Protein AF-A0A2V6HME2-F1 (afdb_monomer_lite)

Structure (mmCIF, N/CA/C/O backbone):
data_AF-A0A2V6HME2-F1
#
_entry.id   AF-A0A2V6HME2-F1
#
loop_
_atom_site.group_PDB
_atom_site.id
_atom_site.type_symbol
_atom_site.label_atom_id
_atom_site.label_alt_id
_atom_site.label_comp_id
_atom_site.label_asym_id
_atom_site.label_entity_id
_atom_site.label_seq_id
_atom_site.pdbx_PDB_ins_code
_atom_site.Cartn_x
_atom_site.Cartn_y
_atom_site.Cartn_z
_atom_site.occupancy
_atom_site.B_iso_or_equiv
_atom_site.auth_seq_id
_atom_site.auth_comp_id
_atom_site.auth_asym_id
_atom_site.auth_atom_id
_atom_site.pdbx_PDB_model_num
ATOM 1 N N . PRO A 1 1 ? 6.233 -0.455 -21.868 1.00 52.75 1 PRO A N 1
ATOM 2 C CA . PRO A 1 1 ? 6.694 -1.018 -20.577 1.00 52.75 1 PRO A CA 1
ATOM 3 C C . PRO A 1 1 ? 7.824 -2.044 -20.798 1.00 52.75 1 PRO A C 1
ATOM 5 O O . PRO A 1 1 ? 7.578 -3.233 -20.943 1.00 52.75 1 PRO A O 1
ATOM 8 N N . GLU A 1 2 ? 9.076 -1.591 -20.899 1.00 57.78 2 GLU A N 1
ATOM 9 C CA . GLU A 1 2 ? 10.267 -2.470 -20.994 1.00 57.78 2 GLU A CA 1
ATOM 10 C C . GLU A 1 2 ? 11.274 -2.218 -19.863 1.00 57.78 2 GLU A C 1
ATOM 12 O O . GLU A 1 2 ? 12.260 -2.935 -19.742 1.00 57.78 2 GLU A O 1
ATOM 17 N N . ARG A 1 3 ? 11.031 -1.198 -19.029 1.00 67.44 3 ARG A N 1
ATOM 18 C CA . ARG A 1 3 ? 12.003 -0.684 -18.055 1.00 67.44 3 ARG A CA 1
ATOM 19 C C . ARG A 1 3 ? 11.762 -1.136 -16.614 1.00 67.44 3 ARG A C 1
ATOM 21 O O . ARG A 1 3 ? 12.655 -0.955 -15.797 1.00 67.44 3 ARG A O 1
ATOM 28 N N . THR A 1 4 ? 10.601 -1.711 -16.302 1.00 73.94 4 THR A N 1
ATOM 29 C CA . THR A 1 4 ? 10.244 -2.172 -14.951 1.00 73.94 4 THR A CA 1
ATOM 30 C C . THR A 1 4 ? 9.554 -3.537 -15.023 1.00 73.94 4 THR A C 1
ATOM 32 O O . THR A 1 4 ? 9.046 -3.933 -16.077 1.00 73.94 4 THR A O 1
ATOM 35 N N . LEU A 1 5 ? 9.556 -4.260 -13.899 1.00 80.00 5 LEU A N 1
ATOM 36 C CA . LEU A 1 5 ? 8.754 -5.479 -13.705 1.00 80.00 5 LEU A CA 1
ATOM 37 C C . LEU A 1 5 ? 7.329 -5.159 -13.201 1.00 80.00 5 LEU A C 1
ATOM 39 O O . LEU A 1 5 ? 6.545 -6.063 -12.931 1.00 80.00 5 LEU A O 1
ATOM 43 N N . GLU A 1 6 ? 7.004 -3.874 -13.065 1.00 78.69 6 GLU A N 1
ATOM 44 C CA . GLU A 1 6 ? 5.705 -3.334 -12.662 1.00 78.69 6 GLU A CA 1
ATOM 45 C C . GLU A 1 6 ? 4.822 -3.153 -13.896 1.00 78.69 6 GLU A C 1
ATOM 47 O O . GLU A 1 6 ? 4.725 -2.055 -14.440 1.00 78.69 6 GLU A O 1
ATOM 52 N N . ASP A 1 7 ? 4.233 -4.234 -14.399 1.00 78.81 7 ASP A N 1
ATOM 53 C CA . ASP A 1 7 ? 3.434 -4.144 -15.627 1.00 78.81 7 ASP A CA 1
ATOM 54 C C . ASP A 1 7 ? 2.011 -3.639 -15.334 1.00 78.81 7 ASP A C 1
ATOM 56 O O . ASP A 1 7 ? 1.489 -2.770 -16.029 1.00 78.81 7 ASP A O 1
ATOM 60 N N . VAL A 1 8 ? 1.403 -4.139 -14.252 1.00 83.06 8 VAL A N 1
ATOM 61 C CA . VAL A 1 8 ? 0.114 -3.665 -13.730 1.00 83.06 8 VAL A CA 1
ATOM 62 C C . VAL A 1 8 ? 0.239 -3.417 -12.231 1.00 83.06 8 VAL A C 1
ATOM 64 O O . VAL A 1 8 ? 0.668 -4.309 -11.501 1.00 83.06 8 VAL A O 1
ATOM 67 N N . VAL A 1 9 ? -0.169 -2.238 -11.759 1.00 89.31 9 VAL A N 1
ATOM 68 C CA . VAL A 1 9 ? -0.251 -1.910 -10.329 1.00 89.31 9 VAL A CA 1
ATOM 69 C C . VAL A 1 9 ? -1.720 -1.834 -9.926 1.00 89.31 9 VAL A C 1
ATOM 71 O O . VAL A 1 9 ? -2.487 -1.068 -10.503 1.00 89.31 9 VAL A O 1
ATOM 74 N N . TYR A 1 10 ? -2.116 -2.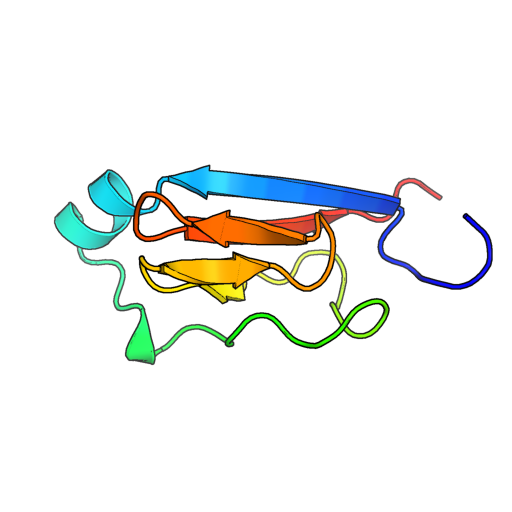649 -8.949 1.00 92.31 10 TYR A N 1
ATOM 75 C CA . TYR A 1 10 ? -3.447 -2.591 -8.349 1.00 92.31 10 TYR A CA 1
ATOM 76 C C . TYR A 1 10 ? -3.397 -1.825 -7.038 1.00 92.31 10 TYR A C 1
ATOM 78 O O . TYR A 1 10 ? -2.527 -2.094 -6.216 1.00 92.31 10 TYR A O 1
ATOM 86 N N . GLU A 1 11 ? -4.382 -0.960 -6.824 1.00 94.94 11 GLU A N 1
ATOM 87 C CA . GLU A 1 11 ? -4.644 -0.265 -5.565 1.00 94.94 11 GLU A CA 1
ATOM 88 C C . GLU A 1 11 ? -5.983 -0.734 -4.994 1.00 94.94 11 GLU A C 1
ATOM 90 O O . GLU A 1 11 ? -6.986 -0.798 -5.709 1.00 94.94 11 GLU A O 1
ATOM 95 N N . LEU A 1 12 ? -6.009 -1.077 -3.706 1.00 95.56 12 LEU A N 1
ATOM 96 C CA . LEU A 1 12 ? -7.216 -1.531 -3.018 1.00 95.56 12 LEU A CA 1
ATOM 97 C C . LEU A 1 12 ? -7.402 -0.784 -1.699 1.00 95.56 12 LEU A C 1
ATOM 99 O O . LEU A 1 12 ? -6.454 -0.644 -0.925 1.00 95.56 12 LEU A O 1
ATOM 103 N N . ASP A 1 13 ? -8.640 -0.377 -1.409 1.00 96.81 13 ASP A N 1
ATOM 104 C CA . ASP A 1 13 ? -9.006 0.193 -0.109 1.00 96.81 13 ASP A CA 1
ATOM 105 C C . ASP A 1 13 ? -8.742 -0.822 1.013 1.00 96.81 13 ASP A C 1
ATOM 107 O O . ASP A 1 13 ? -9.320 -1.912 1.064 1.00 96.81 13 ASP A O 1
ATOM 111 N N . ALA A 1 14 ? -7.855 -0.448 1.930 1.00 97.81 14 ALA A N 1
ATOM 112 C CA . ALA A 1 14 ? -7.419 -1.280 3.038 1.00 97.81 14 ALA A CA 1
ATOM 113 C C . ALA A 1 14 ? -8.294 -1.115 4.288 1.00 97.81 14 ALA A C 1
ATOM 115 O O . ALA A 1 14 ? -8.073 -1.820 5.274 1.00 97.81 14 ALA A O 1
ATOM 116 N N . SER A 1 15 ? -9.284 -0.214 4.277 1.00 97.69 15 SER A N 1
ATOM 117 C CA . SER A 1 15 ? -10.095 0.122 5.457 1.00 97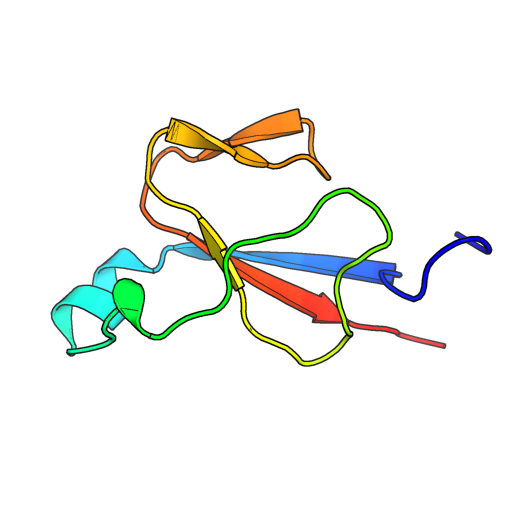.69 15 SER A CA 1
ATOM 118 C C . SER A 1 15 ? -10.732 -1.113 6.101 1.00 97.69 15 SER A C 1
ATOM 120 O O . SER A 1 15 ? -10.621 -1.313 7.312 1.00 97.69 15 SER A O 1
ATOM 122 N N . GLY A 1 16 ? -11.339 -1.988 5.292 1.00 97.62 16 GLY A N 1
ATOM 123 C CA . GLY A 1 16 ? -11.948 -3.230 5.778 1.00 97.62 16 GLY A CA 1
ATOM 124 C C . GLY A 1 16 ? -10.930 -4.236 6.327 1.00 97.62 16 GLY A C 1
ATOM 125 O O . GLY A 1 16 ? -11.200 -4.900 7.325 1.00 97.62 16 GLY A O 1
ATOM 126 N N . LEU A 1 17 ? -9.740 -4.320 5.726 1.00 97.19 17 LEU A N 1
ATOM 127 C CA . LEU A 1 17 ? -8.677 -5.222 6.180 1.00 97.19 17 LEU A CA 1
ATOM 128 C C . LEU A 1 17 ? -8.071 -4.754 7.504 1.00 97.19 17 LEU A C 1
ATOM 130 O O . LEU A 1 17 ? -7.832 -5.569 8.392 1.00 97.19 17 LEU A O 1
ATOM 134 N N . ILE A 1 18 ? -7.871 -3.444 7.661 1.00 97.88 18 ILE A N 1
ATOM 135 C CA . ILE A 1 18 ? -7.410 -2.840 8.917 1.00 97.88 18 ILE A CA 1
ATOM 136 C C . ILE A 1 18 ? -8.442 -3.079 10.019 1.00 97.88 18 ILE A C 1
ATOM 138 O O . ILE A 1 18 ? -8.083 -3.516 11.110 1.00 97.88 18 ILE A O 1
ATOM 142 N N . ALA A 1 19 ? -9.730 -2.876 9.725 1.00 98.00 19 ALA A N 1
ATOM 143 C CA . ALA A 1 19 ? -10.805 -3.187 10.666 1.00 98.00 19 ALA A CA 1
ATOM 144 C C . ALA A 1 19 ? -10.833 -4.677 11.066 1.00 98.00 19 ALA A C 1
ATOM 146 O O . ALA A 1 19 ? -11.218 -5.003 12.187 1.00 98.00 19 ALA A O 1
ATOM 147 N N . ALA A 1 20 ? -10.383 -5.570 10.179 1.00 97.88 20 ALA A N 1
ATOM 148 C CA . ALA A 1 20 ? -10.244 -7.003 10.433 1.00 97.88 20 ALA A CA 1
ATOM 149 C C . ALA A 1 20 ? -8.912 -7.405 11.106 1.00 97.88 20 ALA A C 1
ATOM 151 O O . ALA A 1 20 ? -8.688 -8.592 11.342 1.00 97.88 20 ALA A O 1
ATOM 152 N N . GLY A 1 21 ? -8.036 -6.449 11.437 1.00 97.25 21 GLY A N 1
ATOM 153 C CA . GLY A 1 21 ? -6.798 -6.690 12.187 1.00 97.25 21 GLY A CA 1
ATOM 154 C C . GLY A 1 21 ? -5.509 -6.705 11.362 1.00 97.25 21 GLY A C 1
ATOM 155 O O . GLY A 1 21 ? -4.460 -7.067 11.897 1.00 97.25 21 GLY A O 1
ATOM 156 N N . LEU A 1 22 ? -5.543 -6.308 10.085 1.00 96.19 22 LEU A N 1
ATOM 157 C CA . LEU A 1 22 ? -4.315 -5.989 9.353 1.00 96.19 22 LEU A CA 1
ATOM 158 C C . LEU A 1 22 ? -3.601 -4.824 10.051 1.00 96.19 22 LEU A C 1
ATOM 160 O O . LEU A 1 22 ? -4.202 -3.778 10.277 1.00 96.19 22 LEU A O 1
ATOM 164 N N . ASP A 1 23 ? -2.314 -4.993 10.347 1.00 96.62 23 ASP A N 1
ATOM 165 C CA . ASP A 1 23 ? -1.469 -3.958 10.946 1.00 96.62 23 ASP A CA 1
ATOM 166 C C . ASP A 1 23 ? -0.584 -3.301 9.868 1.00 96.62 23 ASP A C 1
ATOM 168 O O . ASP A 1 23 ? 0.400 -3.914 9.431 1.00 96.62 23 ASP A O 1
ATOM 172 N N . PRO A 1 24 ? -0.885 -2.057 9.440 1.00 95.12 24 PRO A N 1
ATOM 173 C CA . PRO A 1 24 ? -0.122 -1.371 8.399 1.00 95.12 24 PRO 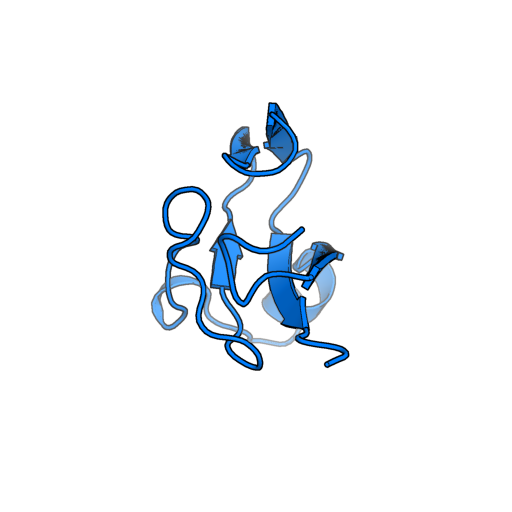A CA 1
ATOM 174 C C . PRO A 1 24 ? 1.343 -1.127 8.759 1.00 95.12 24 PRO A C 1
ATOM 176 O O . PRO A 1 24 ? 2.184 -1.026 7.868 1.00 95.12 24 PRO A O 1
ATOM 179 N N . THR A 1 25 ? 1.676 -1.057 10.052 1.00 95.38 25 THR A N 1
ATOM 180 C CA . THR A 1 25 ? 3.056 -0.806 10.503 1.00 95.38 25 THR A CA 1
ATOM 181 C C . THR A 1 25 ? 3.986 -1.983 10.212 1.00 95.38 25 THR A C 1
ATOM 183 O O . THR A 1 25 ? 5.205 -1.826 10.167 1.00 95.38 25 THR A O 1
ATOM 186 N N . ARG A 1 26 ? 3.410 -3.165 9.964 1.00 96.38 26 ARG A N 1
ATOM 187 C CA . ARG A 1 26 ? 4.129 -4.392 9.601 1.00 96.38 26 ARG A CA 1
ATOM 188 C C . ARG A 1 26 ? 4.239 -4.595 8.092 1.00 96.38 26 ARG A C 1
ATOM 190 O O . ARG A 1 26 ? 4.863 -5.563 7.656 1.00 96.38 26 ARG A O 1
ATOM 197 N N . MET A 1 27 ? 3.630 -3.717 7.298 1.00 96.81 27 MET A N 1
ATOM 198 C CA . MET A 1 27 ? 3.677 -3.770 5.841 1.00 96.81 27 MET A CA 1
ATOM 199 C C . MET A 1 27 ? 4.827 -2.928 5.291 1.00 96.81 27 MET A C 1
ATOM 201 O O . MET A 1 27 ? 5.255 -1.939 5.888 1.00 96.81 27 MET A O 1
ATOM 205 N N . LYS A 1 28 ? 5.315 -3.304 4.107 1.00 96.81 28 LYS A N 1
ATOM 206 C CA . LYS A 1 28 ? 6.276 -2.478 3.372 1.00 96.81 28 LYS A CA 1
ATOM 207 C C . LYS A 1 28 ? 5.582 -1.208 2.888 1.00 96.81 28 LYS A C 1
ATOM 209 O O . LYS A 1 28 ? 4.454 -1.277 2.415 1.00 96.81 28 LYS A O 1
ATOM 214 N N . GLN A 1 29 ? 6.254 -0.068 2.977 1.00 95.00 29 GLN A N 1
ATOM 215 C CA . GLN A 1 29 ? 5.762 1.167 2.363 1.00 95.00 29 GLN A CA 1
ATOM 216 C C . GLN A 1 29 ? 5.990 1.116 0.856 1.00 95.00 29 GLN A C 1
ATOM 218 O O . GLN A 1 29 ? 6.984 0.531 0.415 1.00 95.00 29 GLN A O 1
ATOM 223 N N . LEU A 1 30 ? 5.074 1.699 0.084 1.00 94.25 30 LEU A N 1
ATOM 224 C CA . LEU A 1 30 ? 5.220 1.749 -1.366 1.00 94.25 30 LEU A CA 1
ATOM 225 C C . LEU A 1 30 ? 6.510 2.505 -1.749 1.00 94.25 30 LEU A C 1
ATOM 227 O O . LEU A 1 30 ? 6.699 3.628 -1.275 1.00 94.25 30 LEU A O 1
ATOM 231 N N . PRO A 1 31 ? 7.412 1.896 -2.541 1.00 93.94 31 PRO A N 1
ATOM 232 C CA . PRO A 1 31 ? 8.637 2.546 -2.979 1.00 93.94 31 PRO A CA 1
ATOM 233 C C . PRO A 1 31 ? 8.371 3.474 -4.176 1.00 93.94 31 PRO A C 1
ATOM 235 O O . PRO A 1 31 ? 7.245 3.595 -4.650 1.00 93.94 31 PRO A O 1
ATOM 238 N N . GLU A 1 32 ? 9.423 4.126 -4.664 1.00 91.62 32 GLU A N 1
ATOM 239 C CA . GLU A 1 32 ? 9.379 4.929 -5.890 1.00 91.62 32 GLU A CA 1
ATOM 240 C C . GLU A 1 32 ? 9.106 4.069 -7.139 1.00 91.62 32 GLU A C 1
ATOM 242 O O . GLU A 1 32 ? 9.348 2.858 -7.141 1.00 91.62 32 GLU A O 1
ATOM 247 N N . LEU A 1 33 ? 8.681 4.725 -8.225 1.00 88.12 33 LEU A N 1
ATOM 248 C CA . LEU A 1 33 ? 8.411 4.101 -9.523 1.00 88.12 33 LEU A CA 1
ATOM 249 C C . LEU A 1 33 ? 9.565 3.196 -9.991 1.00 88.12 33 LEU A C 1
ATOM 251 O O . LEU A 1 33 ? 10.722 3.623 -10.080 1.00 88.12 33 LEU A O 1
ATOM 255 N N . GLY A 1 34 ? 9.237 1.958 -10.361 1.00 88.69 34 GLY A N 1
ATOM 256 C CA . GLY A 1 34 ? 10.180 0.962 -10.866 1.00 88.69 34 GLY A CA 1
ATOM 257 C C . GLY A 1 34 ? 10.929 0.170 -9.794 1.00 88.69 34 GLY A C 1
ATOM 258 O O . GLY A 1 34 ? 11.841 -0.585 -10.143 1.00 88.69 34 GLY A O 1
ATOM 259 N N . GLN A 1 35 ? 10.587 0.336 -8.514 1.00 91.81 35 GLN A N 1
ATOM 260 C CA . GLN A 1 35 ? 11.237 -0.336 -7.383 1.00 91.81 35 GLN A CA 1
ATOM 261 C C . GLN A 1 35 ? 10.327 -1.316 -6.627 1.00 91.81 35 GLN A C 1
ATOM 263 O O . GLN A 1 35 ? 10.779 -1.986 -5.689 1.00 91.81 35 GLN A O 1
ATOM 268 N N . MET A 1 36 ? 9.056 -1.442 -7.005 1.00 93.25 36 MET A N 1
ATOM 269 C CA . MET A 1 36 ? 8.185 -2.488 -6.492 1.00 93.25 36 MET A CA 1
ATOM 270 C C . MET A 1 36 ? 8.680 -3.860 -6.955 1.00 93.25 36 MET A C 1
ATOM 272 O O . MET A 1 36 ? 9.123 -4.081 -8.082 1.00 93.25 36 MET A O 1
ATOM 276 N N . THR A 1 37 ? 8.557 -4.828 -6.055 1.00 93.81 37 THR A N 1
ATOM 277 C CA . THR A 1 37 ? 8.740 -6.243 -6.366 1.00 93.81 37 THR A CA 1
ATOM 278 C C . THR A 1 37 ? 7.375 -6.843 -6.706 1.00 93.81 37 THR A C 1
ATOM 280 O O . THR A 1 37 ? 6.474 -6.771 -5.864 1.00 93.81 37 THR A O 1
ATOM 283 N N . PRO A 1 38 ? 7.191 -7.459 -7.887 1.00 92.44 38 PRO A N 1
ATOM 284 C CA . PRO A 1 38 ? 5.933 -8.114 -8.223 1.00 92.44 38 PRO A CA 1
ATOM 285 C C . PRO A 1 38 ? 5.527 -9.165 -7.186 1.00 92.44 38 PRO A C 1
ATOM 287 O O . PRO A 1 38 ? 6.372 -9.895 -6.665 1.00 92.44 38 PRO A O 1
ATOM 290 N N . GLY A 1 39 ? 4.234 -9.241 -6.874 1.00 94.12 39 GLY A N 1
ATOM 291 C CA . GLY A 1 39 ? 3.703 -10.173 -5.872 1.00 94.12 39 GLY A CA 1
ATOM 292 C C . GLY A 1 39 ? 3.817 -9.701 -4.415 1.00 94.12 39 GLY A C 1
ATOM 293 O O . GLY A 1 39 ? 3.266 -10.342 -3.521 1.00 94.12 39 GLY A O 1
ATOM 294 N N . VAL A 1 40 ? 4.516 -8.594 -4.149 1.00 95.94 40 VAL A N 1
ATOM 295 C CA . VAL A 1 40 ? 4.654 -8.031 -2.800 1.00 95.94 40 VAL A CA 1
ATOM 296 C C . VAL A 1 40 ? 3.571 -6.990 -2.547 1.00 95.94 40 VAL A C 1
ATOM 298 O O . VAL A 1 40 ? 3.346 -6.102 -3.365 1.00 95.94 40 VAL A O 1
ATOM 301 N N . TRP A 1 41 ? 2.936 -7.091 -1.380 1.00 97.00 41 TRP A N 1
ATOM 302 C CA . TRP A 1 41 ? 1.990 -6.097 -0.889 1.00 97.00 41 TRP A CA 1
ATOM 303 C C . TRP A 1 41 ? 2.707 -4.929 -0.218 1.00 97.00 41 TRP A C 1
ATOM 305 O O . TRP A 1 41 ? 3.558 -5.119 0.659 1.00 97.00 41 TRP A O 1
ATOM 315 N N . TYR A 1 42 ? 2.295 -3.727 -0.596 1.00 97.19 42 TYR A N 1
ATOM 316 C CA . TYR A 1 42 ? 2.752 -2.463 -0.042 1.00 97.19 42 TYR A CA 1
ATOM 317 C C . TYR A 1 42 ? 1.580 -1.694 0.559 1.00 97.19 42 TYR A C 1
ATOM 319 O O . TYR A 1 42 ? 0.438 -1.901 0.161 1.00 97.19 42 TYR A O 1
ATOM 327 N N . PHE A 1 43 ? 1.859 -0.816 1.514 1.00 97.69 43 PHE A N 1
ATOM 328 C CA . PHE A 1 43 ? 0.880 0.058 2.143 1.00 97.69 43 PHE A CA 1
ATOM 329 C C . PHE A 1 43 ? 1.126 1.519 1.762 1.00 97.69 43 PHE A C 1
ATOM 331 O O . PHE A 1 43 ? 2.276 1.959 1.663 1.00 97.69 43 PHE A O 1
ATOM 338 N N . LEU A 1 44 ? 0.029 2.255 1.601 1.00 97.25 44 LEU A N 1
ATOM 339 C CA . LEU A 1 44 ? -0.018 3.703 1.490 1.00 97.25 44 LEU A CA 1
ATOM 340 C C . LEU A 1 44 ? -1.014 4.251 2.507 1.00 97.25 44 LEU A C 1
ATOM 342 O O . LEU A 1 44 ? -2.177 3.837 2.564 1.00 97.25 44 LEU A O 1
ATOM 346 N N . ALA A 1 45 ? -0.571 5.224 3.295 1.00 96.50 45 ALA A N 1
ATOM 347 C CA . ALA A 1 45 ? -1.455 5.922 4.214 1.00 96.50 45 ALA A CA 1
ATOM 348 C C . ALA A 1 45 ? -2.420 6.852 3.461 1.00 96.50 45 ALA A C 1
ATOM 350 O O . ALA A 1 45 ? -2.146 7.324 2.357 1.00 96.50 45 ALA A O 1
ATOM 351 N N . LYS A 1 46 ? -3.543 7.192 4.101 1.00 96.19 46 LYS A N 1
ATOM 352 C CA . LYS A 1 46 ? -4.431 8.251 3.608 1.00 96.19 46 LYS A CA 1
ATOM 353 C C . LYS A 1 46 ? -3.636 9.545 3.389 1.00 96.19 46 LYS A C 1
ATOM 355 O O . LYS A 1 46 ? -2.909 9.983 4.277 1.00 96.19 46 LYS A O 1
ATOM 360 N N . GLY A 1 47 ? -3.833 10.178 2.236 1.00 96.00 47 GLY A N 1
ATOM 361 C CA . GLY A 1 47 ? -3.166 11.419 1.845 1.00 96.00 47 GLY A CA 1
ATOM 362 C C . GLY A 1 47 ? -1.744 11.240 1.312 1.00 96.00 47 GLY A C 1
ATOM 363 O O . GLY A 1 47 ? -1.179 12.210 0.813 1.00 96.00 47 GLY A O 1
ATOM 364 N N . GLN A 1 48 ? -1.172 10.034 1.373 1.00 95.50 48 GLN A N 1
ATOM 365 C CA . GLN A 1 48 ? 0.106 9.745 0.730 1.00 95.50 48 GLN A CA 1
ATOM 366 C C . GLN A 1 48 ? -0.054 9.827 -0.791 1.00 95.50 48 GLN A C 1
ATOM 368 O O . GLN A 1 48 ? -1.055 9.359 -1.335 1.00 95.50 48 GLN A O 1
ATOM 373 N N . LEU A 1 49 ? 0.914 10.448 -1.464 1.00 94.44 49 LEU A N 1
ATOM 374 C CA . LEU A 1 49 ? 0.993 10.465 -2.922 1.00 94.44 49 LEU A CA 1
ATOM 375 C C . LEU A 1 49 ? 1.447 9.085 -3.407 1.00 94.44 49 LEU A C 1
ATOM 377 O O . LEU A 1 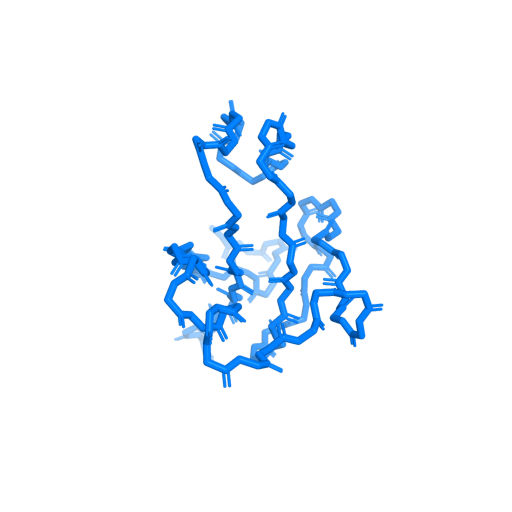49 ? 2.455 8.579 -2.913 1.00 94.44 49 LEU A O 1
ATOM 381 N N . ASP A 1 50 ? 0.735 8.504 -4.367 1.00 91.12 50 ASP A N 1
ATOM 382 C CA . ASP A 1 50 ? 1.248 7.364 -5.118 1.00 91.12 50 ASP A CA 1
ATOM 383 C C . ASP A 1 50 ? 2.234 7.857 -6.198 1.00 91.12 50 ASP A C 1
ATOM 385 O O . ASP A 1 50 ? 1.830 8.603 -7.100 1.00 91.12 50 ASP A O 1
ATOM 389 N N . PRO A 1 51 ? 3.524 7.470 -6.132 1.00 89.19 51 PRO A N 1
ATOM 390 C CA . PRO A 1 51 ? 4.521 7.851 -7.125 1.00 89.19 51 PRO A CA 1
ATOM 391 C C . PRO A 1 51 ? 4.299 7.214 -8.510 1.00 89.19 51 PRO A C 1
ATOM 393 O O . PRO A 1 51 ? 4.964 7.631 -9.458 1.00 89.19 51 PRO A O 1
ATOM 396 N N . HIS A 1 52 ? 3.381 6.250 -8.663 1.00 88.06 52 HIS A N 1
ATOM 397 C CA . HIS A 1 52 ? 3.130 5.554 -9.934 1.00 88.06 52 HIS A CA 1
ATOM 398 C C . HIS A 1 52 ? 2.007 6.215 -10.749 1.00 88.06 52 HIS A C 1
ATOM 400 O O . HIS A 1 52 ? 2.158 6.410 -11.957 1.00 88.06 52 HIS A O 1
ATOM 406 N N . HIS A 1 53 ? 0.910 6.615 -10.102 1.00 87.44 53 HIS A N 1
ATOM 407 C CA . HIS A 1 53 ? -0.265 7.234 -10.727 1.00 87.44 53 HIS A CA 1
ATOM 408 C C . HIS A 1 53 ? -0.406 8.736 -10.427 1.00 87.44 53 HIS A C 1
ATOM 410 O O . HIS A 1 53 ? -1.309 9.390 -10.952 1.00 87.44 53 HIS A O 1
ATOM 416 N N . ALA A 1 54 ? 0.498 9.302 -9.618 1.00 90.12 54 ALA A N 1
ATOM 417 C CA . ALA A 1 54 ? 0.596 10.730 -9.314 1.00 90.12 54 ALA A CA 1
ATOM 418 C C . ALA A 1 54 ? -0.679 11.345 -8.698 1.00 90.12 54 ALA A C 1
ATOM 420 O O . ALA A 1 54 ? -1.001 12.511 -8.946 1.00 90.12 54 ALA A O 1
ATOM 421 N N . HIS A 1 55 ? -1.387 10.590 -7.851 1.00 93.38 55 HIS A N 1
ATOM 422 C CA . HIS A 1 55 ? -2.498 11.106 -7.047 1.00 93.38 55 HIS A CA 1
ATOM 423 C C . HIS A 1 55 ? -2.368 10.744 -5.567 1.00 93.38 55 HIS A C 1
ATOM 425 O O . HIS A 1 55 ? -1.690 9.795 -5.184 1.00 93.38 55 HIS A O 1
ATOM 431 N N . ALA A 1 56 ? -3.014 11.538 -4.713 1.00 95.81 56 ALA A N 1
ATOM 432 C CA . ALA A 1 56 ? -3.064 11.273 -3.282 1.00 95.81 56 ALA A CA 1
ATOM 433 C C . ALA A 1 56 ? -4.146 10.234 -2.960 1.00 95.81 56 ALA A C 1
ATOM 435 O O . ALA A 1 56 ? -5.237 10.263 -3.537 1.00 95.81 56 ALA A O 1
ATOM 436 N N . MET A 1 57 ? -3.866 9.342 -2.010 1.00 95.56 57 MET A N 1
ATOM 437 C CA . MET A 1 57 ? -4.829 8.332 -1.572 1.00 95.56 57 MET A CA 1
ATOM 438 C C . MET A 1 57 ? -5.972 8.967 -0.770 1.00 95.56 57 MET A C 1
ATOM 440 O O . MET A 1 57 ? -5.742 9.656 0.229 1.00 95.56 57 MET A O 1
ATOM 444 N N . SER A 1 58 ? -7.223 8.691 -1.140 1.00 95.31 58 SER A N 1
ATOM 445 C CA . SER A 1 58 ? -8.404 9.160 -0.394 1.00 95.31 58 SER A CA 1
ATOM 446 C C . SER A 1 58 ? -8.613 8.423 0.938 1.00 9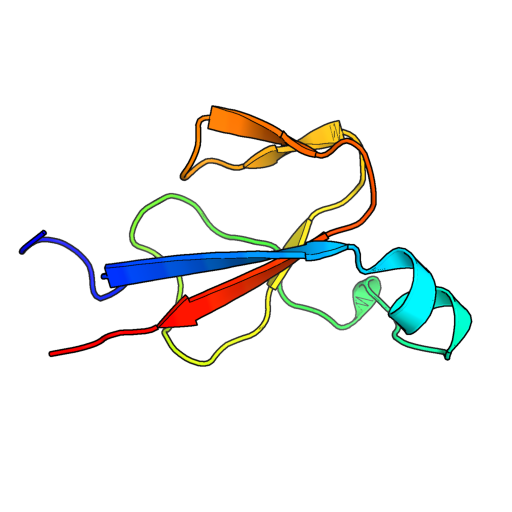5.31 58 SER A C 1
ATOM 448 O O . SER A 1 58 ? -9.265 8.952 1.845 1.00 95.31 58 SER A O 1
ATOM 450 N N . GLY A 1 59 ? -8.034 7.228 1.075 1.00 96.56 59 GLY A N 1
ATOM 451 C CA . GLY A 1 59 ? -8.094 6.357 2.249 1.00 96.56 59 GLY A CA 1
ATOM 452 C C . GLY A 1 59 ? -6.840 5.482 2.377 1.00 96.56 59 GLY A C 1
ATOM 453 O O . GLY A 1 59 ? -5.954 5.565 1.527 1.00 96.56 59 GLY A O 1
ATOM 454 N N . PRO A 1 60 ? -6.719 4.674 3.446 1.00 97.62 60 PRO A N 1
ATOM 455 C CA . PRO A 1 60 ? -5.624 3.717 3.555 1.00 97.62 60 PRO A CA 1
ATOM 456 C C . PRO A 1 60 ? -5.711 2.712 2.403 1.00 97.62 60 PRO A C 1
ATOM 458 O O . PRO A 1 60 ? -6.774 2.155 2.150 1.00 97.62 60 PRO A O 1
ATOM 461 N N . THR A 1 61 ? -4.602 2.485 1.713 1.00 98.00 61 THR A N 1
ATOM 462 C CA . THR A 1 61 ? -4.571 1.691 0.481 1.00 98.00 61 THR A CA 1
ATOM 463 C C . THR A 1 61 ? -3.472 0.645 0.577 1.00 98.00 61 THR A C 1
ATOM 465 O O . THR A 1 61 ? -2.407 0.903 1.140 1.00 98.00 61 THR A O 1
ATOM 468 N N . ILE A 1 62 ? -3.724 -0.547 0.044 1.00 97.50 62 ILE A N 1
ATOM 469 C CA . ILE A 1 62 ? -2.670 -1.520 -0.242 1.00 97.50 62 ILE A CA 1
ATOM 470 C C . ILE A 1 62 ? -2.471 -1.627 -1.745 1.00 97.50 62 ILE A C 1
ATOM 472 O O . ILE A 1 62 ? -3.435 -1.554 -2.507 1.00 97.50 62 ILE A O 1
ATOM 476 N N . ALA A 1 63 ? -1.224 -1.817 -2.158 1.00 96.69 63 ALA A N 1
ATOM 477 C CA . ALA A 1 63 ? -0.864 -1.927 -3.557 1.00 96.69 63 ALA A CA 1
ATOM 478 C C . ALA A 1 63 ? -0.014 -3.164 -3.838 1.00 96.69 63 ALA A C 1
ATOM 480 O O . ALA A 1 63 ? 0.772 -3.602 -2.993 1.00 96.69 63 ALA A O 1
ATOM 481 N N . ILE A 1 64 ? -0.173 -3.720 -5.037 1.00 96.12 64 ILE A N 1
ATOM 482 C CA . ILE A 1 64 ? 0.614 -4.849 -5.538 1.00 96.12 64 ILE A CA 1
ATOM 483 C C . ILE A 1 64 ? 0.912 -4.645 -7.017 1.00 96.12 64 ILE A C 1
ATOM 485 O O . ILE A 1 64 ? 0.028 -4.303 -7.802 1.00 96.12 64 ILE A O 1
ATOM 489 N N . ALA A 1 65 ? 2.162 -4.889 -7.393 1.00 94.19 65 ALA A N 1
ATOM 490 C CA . ALA A 1 65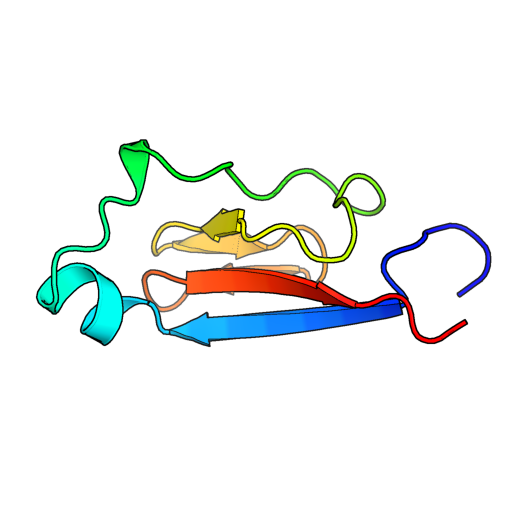 ? 2.557 -4.977 -8.787 1.00 94.19 65 ALA A CA 1
ATOM 491 C C . ALA A 1 65 ? 2.416 -6.424 -9.279 1.00 94.19 65 ALA A C 1
ATOM 493 O O . ALA A 1 65 ? 2.786 -7.373 -8.579 1.00 94.19 65 ALA A O 1
ATOM 494 N N . VAL A 1 66 ? 1.925 -6.591 -10.502 1.00 91.31 66 VAL A N 1
ATOM 495 C CA . VAL A 1 66 ? 1.876 -7.861 -11.228 1.00 91.31 66 VAL A CA 1
ATOM 496 C C . VAL A 1 66 ? 2.714 -7.720 -12.493 1.00 91.31 66 VAL A C 1
ATOM 498 O O . VAL A 1 66 ? 2.536 -6.782 -13.268 1.00 91.31 66 VAL A O 1
ATOM 501 N N . ASN A 1 67 ? 3.624 -8.669 -12.698 1.00 90.12 67 ASN A N 1
ATOM 502 C CA . ASN A 1 67 ? 4.341 -8.828 -13.957 1.00 90.12 67 ASN A CA 1
ATOM 503 C C . ASN A 1 67 ? 3.568 -9.831 -14.822 1.00 90.12 67 ASN A C 1
ATOM 505 O O . ASN A 1 67 ? 3.360 -10.960 -14.378 1.00 90.12 67 ASN A O 1
ATOM 509 N N . VAL A 1 68 ? 3.121 -9.423 -16.012 1.00 84.00 68 VAL A N 1
ATOM 510 C CA . VAL A 1 68 ? 2.339 -10.284 -16.922 1.00 84.00 68 VAL A CA 1
ATOM 511 C C . VAL A 1 68 ? 3.167 -10.854 -18.080 1.00 84.00 68 VAL A C 1
ATOM 513 O O . VAL A 1 68 ? 2.604 -11.465 -18.988 1.00 84.00 68 VAL A O 1
ATOM 516 N N . LYS A 1 69 ? 4.489 -10.657 -18.049 1.00 82.06 69 LYS A N 1
ATOM 517 C CA . LYS A 1 69 ? 5.446 -11.239 -18.997 1.00 82.06 69 LYS A CA 1
ATOM 518 C C . LYS A 1 69 ? 5.919 -12.624 -18.585 1.00 82.06 69 LYS A C 1
ATOM 520 O O . LYS A 1 69 ? 6.097 -12.850 -17.366 1.00 82.06 69 LYS A O 1
#

pLDDT: mean 91.69, std 8.78, range [52.75, 98.0]

Foldseek 3Di:
DPQALQPDKDKDACVVVVVVPDDLVPAAADDAPRPADAPGKHKDAAQGADNPVGDGHNHIIIMGGHRPD

Radius of gyration: 11.94 Å; chains: 1; bounding box: 24×23×33 Å

Secondary structure (DSSP, 8-state):
--S-S-SEEEEEE-HHHHHTT--GGGSEEP-STT-PPTT-EEEE-TTPBPTTT--B-SS-EEEEEE---

Sequence (69 aa):
PERTLEDVVYELDASGLIAAGLDPTRMKQLPELGQMTPGVWYFLAKGQLDPHHAHAMSGPTIAIAVNVK